Protein AF-A0A383AEW0-F1 (afdb_monomer)

Secondary structure (DSSP, 8-state):
-EE-S-HHHHHHHHHHHHHTT----EESSHHHHHHHHHH---S--B-

pLDDT: mean 80.12, std 4.0, range [71.56, 87.38]

Foldseek 3Di:
DEADCDPVVVVVVCVVVVVVVDDDDYDPDVVSVVVVVVVDDDPDYHD

Organism: NCBI:txid408172

InterPro domains:
  IPR001789 Signal transduction response regulator, receiver domain [PF00072] (1-47)
  IPR001789 Signal transduction response regulator, receiver domain [PS50110] (1-47)
  IPR011006 CheY-like superfamily [SSF52172] (1-47)

Structure (mmCIF, N/CA/C/O backbone):
data_AF-A0A383AEW0-F1
#
_entry.id   AF-A0A383AEW0-F1
#
loop_
_atom_site.group_PDB
_atom_site.id
_atom_site.type_symbol
_atom_site.label_atom_id
_atom_site.label_alt_id
_atom_site.label_comp_id
_atom_site.label_asym_id
_atom_site.label_entity_id
_atom_site.label_seq_id
_atom_site.pdbx_PDB_ins_code
_atom_site.Cartn_x
_atom_site.Cartn_y
_atom_site.Cartn_z
_atom_site.occupancy
_atom_site.B_iso_or_equiv
_atom_site.auth_seq_id
_atom_site.auth_comp_id
_atom_site.auth_asym_id
_atom_site.auth_atom_id
_atom_site.pdbx_PDB_model_num
ATOM 1 N N . MET A 1 1 ? -5.743 1.946 -4.757 1.00 79.00 1 MET A N 1
ATOM 2 C CA . MET A 1 1 ? -4.527 1.189 -4.413 1.00 79.00 1 MET A CA 1
ATOM 3 C C . MET A 1 1 ? -3.708 1.987 -3.413 1.00 79.00 1 MET A C 1
ATOM 5 O O . MET A 1 1 ? -3.607 3.198 -3.573 1.00 79.00 1 MET A O 1
ATOM 9 N N . ILE A 1 2 ? -3.176 1.323 -2.390 1.00 80.25 2 ILE A N 1
ATOM 10 C CA . ILE A 1 2 ? -2.237 1.905 -1.426 1.00 80.25 2 ILE A CA 1
ATOM 11 C C . ILE A 1 2 ? -0.885 1.222 -1.644 1.00 80.25 2 ILE A C 1
ATOM 13 O O . ILE A 1 2 ? -0.809 -0.007 -1.587 1.00 80.25 2 ILE A O 1
ATOM 17 N N . VAL A 1 3 ? 0.143 2.018 -1.911 1.00 77.44 3 VAL A N 1
ATOM 18 C CA . VAL A 1 3 ? 1.538 1.604 -2.044 1.00 77.44 3 VAL A CA 1
ATOM 19 C C . VAL A 1 3 ? 2.298 2.330 -0.947 1.00 77.44 3 VAL A C 1
ATOM 21 O O . VAL A 1 3 ? 2.463 3.538 -1.015 1.00 77.44 3 VAL A O 1
ATOM 24 N N . ASP A 1 4 ? 2.666 1.619 0.110 1.00 77.88 4 ASP A N 1
ATOM 25 C CA . ASP A 1 4 ? 3.331 2.227 1.264 1.00 77.88 4 ASP A CA 1
ATOM 26 C C . ASP A 1 4 ? 4.271 1.200 1.890 1.00 77.88 4 ASP A C 1
ATOM 28 O O . ASP A 1 4 ? 3.840 0.079 2.184 1.00 77.88 4 ASP A O 1
ATOM 32 N N . ASP A 1 5 ? 5.539 1.565 2.076 1.00 75.94 5 ASP A N 1
ATOM 33 C CA . ASP A 1 5 ? 6.560 0.711 2.690 1.00 75.94 5 ASP A CA 1
ATOM 34 C C . ASP A 1 5 ? 6.333 0.555 4.207 1.00 75.94 5 ASP A C 1
ATOM 36 O O . ASP A 1 5 ? 6.744 -0.445 4.806 1.00 75.94 5 ASP A O 1
ATOM 40 N N . GLU A 1 6 ? 5.631 1.498 4.843 1.00 82.06 6 GLU A N 1
ATOM 41 C CA . GLU A 1 6 ? 5.280 1.442 6.258 1.00 82.06 6 GLU A CA 1
ATOM 42 C C . GLU A 1 6 ? 3.946 0.719 6.484 1.00 82.06 6 GLU A C 1
ATOM 44 O O . GLU A 1 6 ? 2.846 1.202 6.198 1.00 82.06 6 GLU A O 1
ATOM 49 N N . TYR A 1 7 ? 4.034 -0.457 7.106 1.00 79.25 7 TYR A N 1
ATOM 50 C CA . TYR A 1 7 ? 2.870 -1.281 7.435 1.00 79.25 7 TYR A CA 1
ATOM 51 C C . TYR A 1 7 ? 1.840 -0.554 8.321 1.00 79.25 7 TYR A C 1
ATOM 53 O O . TYR A 1 7 ? 0.634 -0.740 8.153 1.00 79.25 7 TYR A O 1
ATOM 61 N N . GLU A 1 8 ? 2.291 0.292 9.254 1.00 85.06 8 GLU A N 1
ATOM 62 C CA . GLU A 1 8 ? 1.397 1.017 10.166 1.00 85.06 8 GLU A CA 1
ATOM 63 C C . GLU A 1 8 ? 0.520 2.045 9.435 1.00 85.06 8 GLU A C 1
ATOM 65 O O . GLU A 1 8 ? -0.696 2.079 9.658 1.00 85.06 8 GLU A O 1
ATOM 70 N N . MET A 1 9 ? 1.101 2.835 8.522 1.00 81.31 9 MET A N 1
ATOM 71 C CA . MET A 1 9 ? 0.344 3.775 7.686 1.00 81.31 9 MET A CA 1
ATOM 72 C C . MET A 1 9 ? -0.637 3.040 6.773 1.00 81.31 9 MET A C 1
ATOM 74 O O . MET A 1 9 ? -1.817 3.410 6.696 1.00 81.31 9 MET A O 1
ATOM 78 N N . ARG A 1 10 ? -0.186 1.942 6.158 1.00 82.25 10 ARG A N 1
ATOM 79 C CA . ARG A 1 10 ? -1.013 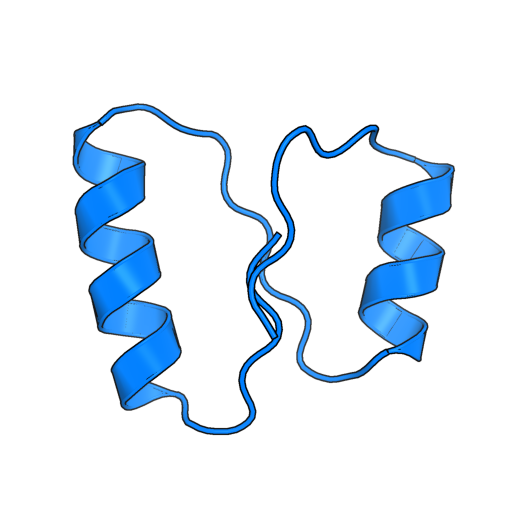1.097 5.292 1.00 82.25 10 ARG A CA 1
ATOM 80 C C . ARG A 1 10 ? -2.268 0.596 6.012 1.00 82.25 10 ARG A C 1
ATOM 82 O O . ARG A 1 10 ? -3.369 0.742 5.486 1.00 82.25 10 ARG A O 1
ATOM 89 N N . ILE A 1 11 ? -2.127 0.083 7.237 1.00 83.75 11 ILE A N 1
ATOM 90 C CA . ILE A 1 11 ? -3.238 -0.417 8.070 1.00 83.75 11 ILE A CA 1
ATOM 91 C C . ILE A 1 11 ? -4.226 0.700 8.434 1.00 83.75 11 ILE A C 1
ATOM 93 O O . ILE A 1 11 ? -5.444 0.483 8.426 1.00 83.75 11 ILE A O 1
ATOM 97 N N . ALA A 1 12 ? -3.730 1.893 8.771 1.00 87.38 12 ALA A N 1
ATOM 98 C CA . ALA A 1 12 ? -4.576 3.023 9.149 1.00 87.38 12 ALA A CA 1
ATOM 99 C C . ALA A 1 12 ? -5.455 3.491 7.976 1.00 87.38 12 ALA A C 1
ATOM 101 O O . ALA A 1 12 ? -6.670 3.678 8.132 1.00 87.38 12 ALA A O 1
ATOM 102 N N . LEU A 1 13 ? -4.854 3.616 6.790 1.00 83.50 13 LEU A N 1
ATOM 103 C CA . LEU A 1 13 ? -5.556 3.942 5.549 1.00 83.50 13 LEU A CA 1
ATOM 104 C C . LEU A 1 13 ? -6.528 2.828 5.157 1.00 83.50 13 LEU A C 1
ATOM 106 O O . LEU A 1 13 ? -7.692 3.106 4.857 1.00 83.50 13 LEU A O 1
ATOM 110 N N . GLU A 1 14 ? -6.085 1.572 5.238 1.00 84.38 14 GLU A N 1
ATOM 111 C CA . GLU A 1 14 ? -6.903 0.406 4.919 1.00 84.38 14 GLU A CA 1
ATOM 112 C C . GLU A 1 14 ? -8.163 0.355 5.791 1.00 84.38 14 GLU A C 1
ATOM 114 O O . GLU A 1 14 ? -9.276 0.211 5.291 1.00 84.38 14 GLU A O 1
ATOM 119 N N . THR A 1 15 ? -8.009 0.535 7.102 1.00 87.00 15 THR A N 1
ATOM 120 C CA . THR A 1 15 ? -9.123 0.495 8.060 1.00 87.00 15 THR A CA 1
ATOM 121 C C . THR A 1 15 ? -10.119 1.629 7.823 1.00 87.00 15 THR A C 1
ATOM 123 O O . THR A 1 15 ? -11.33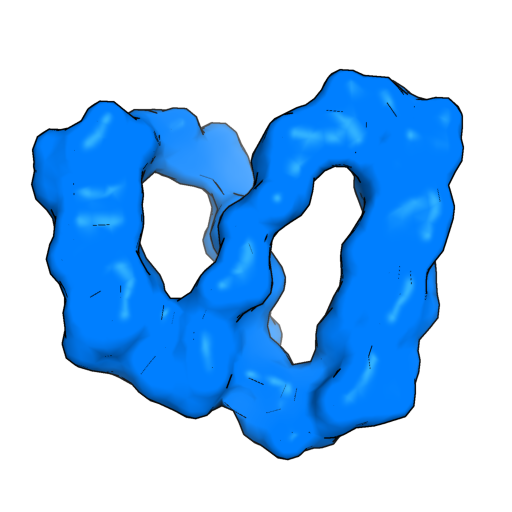2 1.424 7.921 1.00 87.00 15 THR A O 1
ATOM 126 N N . THR A 1 16 ? -9.618 2.822 7.502 1.00 86.06 16 THR A N 1
ATOM 127 C CA . THR A 1 16 ? -10.452 4.004 7.254 1.00 86.06 16 THR A CA 1
ATOM 128 C C . THR A 1 16 ? -11.276 3.827 5.984 1.00 86.06 16 THR A C 1
ATOM 130 O O . THR A 1 16 ? -12.496 3.948 6.011 1.00 86.06 16 THR A O 1
ATOM 133 N N . LEU A 1 17 ? -10.631 3.457 4.883 1.00 83.62 17 LEU A N 1
ATOM 134 C CA . LEU A 1 17 ? -11.292 3.311 3.588 1.00 83.62 17 LEU A CA 1
ATOM 135 C C . LEU A 1 17 ? -12.155 2.035 3.518 1.00 83.62 17 LEU A C 1
ATOM 137 O O . LEU A 1 17 ? -13.189 2.042 2.851 1.00 83.62 17 LEU A O 1
ATOM 141 N N . LYS A 1 18 ? -11.819 0.968 4.266 1.00 84.38 18 LYS A N 1
ATOM 142 C CA . LYS A 1 18 ? -12.687 -0.219 4.399 1.00 84.38 18 LYS A CA 1
ATOM 143 C C . LYS A 1 18 ? -13.988 0.122 5.107 1.00 84.38 18 LYS A C 1
ATOM 145 O O . LYS A 1 18 ? -15.031 -0.400 4.727 1.00 84.38 18 LYS A O 1
ATOM 150 N N . ARG A 1 19 ? -13.947 0.990 6.127 1.00 86.00 19 ARG A N 1
ATOM 151 C CA . ARG A 1 19 ? -15.167 1.487 6.789 1.00 86.00 19 ARG A CA 1
ATOM 152 C C . ARG A 1 19 ? -16.061 2.267 5.834 1.00 86.00 19 ARG A C 1
ATOM 154 O O . ARG A 1 19 ? -17.275 2.149 5.925 1.00 86.00 19 ARG A O 1
ATOM 161 N N . GLU A 1 20 ? -15.455 2.990 4.903 1.00 84.94 20 GLU A N 1
ATOM 162 C CA . GLU A 1 20 ? -16.147 3.713 3.834 1.00 84.94 20 GLU A CA 1
ATOM 163 C C . GLU A 1 20 ? -16.578 2.795 2.668 1.00 84.94 20 GLU A C 1
ATOM 165 O O . GLU A 1 20 ? -17.072 3.268 1.648 1.00 84.94 20 GLU A O 1
ATOM 170 N N . ASN A 1 21 ? -16.443 1.471 2.823 1.00 80.75 21 ASN A N 1
ATOM 171 C CA . ASN A 1 21 ? -16.870 0.453 1.861 1.00 80.75 21 ASN A CA 1
ATOM 172 C C . ASN A 1 21 ? -16.112 0.482 0.516 1.00 80.75 21 ASN A C 1
ATOM 174 O O . ASN A 1 21 ? -16.617 -0.013 -0.495 1.00 80.75 21 ASN A O 1
ATOM 178 N N . TYR A 1 22 ? -14.889 1.024 0.500 1.00 81.25 22 TYR A N 1
ATOM 179 C CA . TYR A 1 22 ? -14.020 1.001 -0.677 1.00 81.25 22 TYR A CA 1
ATOM 180 C C 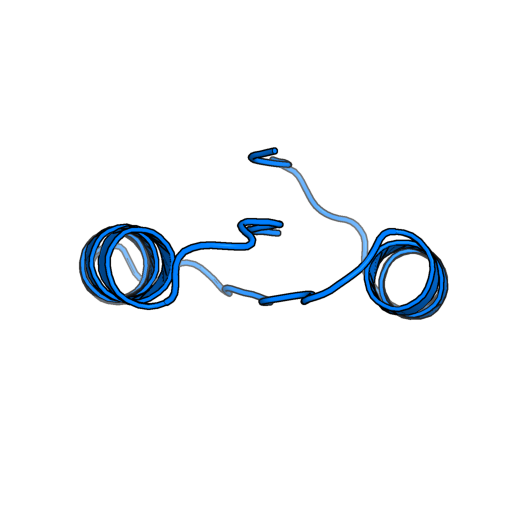. TYR A 1 22 ? -13.321 -0.352 -0.838 1.00 81.25 22 TYR A C 1
ATOM 182 O O . TYR A 1 22 ? -12.890 -0.976 0.136 1.00 81.25 22 TYR A O 1
ATOM 190 N N . GLN A 1 23 ? -13.146 -0.780 -2.091 1.00 76.25 23 GLN A N 1
ATOM 191 C CA . GLN A 1 23 ? -12.266 -1.899 -2.414 1.00 76.25 23 GLN A CA 1
ATOM 192 C C . GLN A 1 23 ? -10.816 -1.431 -2.391 1.00 76.25 23 GLN A C 1
ATOM 194 O O . GLN A 1 23 ? -10.374 -0.630 -3.214 1.00 76.25 23 GLN A O 1
ATOM 199 N N . LEU A 1 24 ? -10.084 -1.927 -1.402 1.00 78.00 24 LEU A N 1
ATOM 200 C CA . LEU A 1 24 ? -8.692 -1.582 -1.189 1.00 78.00 24 LEU A CA 1
ATOM 201 C C . LEU A 1 24 ? -7.793 -2.713 -1.627 1.00 78.00 24 LEU A C 1
ATOM 203 O O . LEU A 1 24 ? -8.010 -3.874 -1.293 1.00 78.00 24 LEU A O 1
ATOM 207 N N . VAL A 1 25 ? -6.756 -2.312 -2.341 1.00 81.12 25 VAL A N 1
ATOM 208 C CA . VAL A 1 25 ? -5.685 -3.171 -2.806 1.00 81.12 25 VAL A CA 1
ATOM 209 C C . VAL A 1 25 ? -4.387 -2.566 -2.312 1.00 81.12 25 VAL A C 1
ATOM 211 O O . VAL A 1 25 ? -4.101 -1.396 -2.586 1.00 81.12 25 VAL A O 1
ATOM 214 N N . CYS A 1 26 ? -3.644 -3.372 -1.569 1.00 78.06 26 CYS A N 1
ATOM 215 C CA . CYS A 1 26 ? -2.329 -3.041 -1.057 1.00 78.06 26 CYS A CA 1
ATOM 216 C C . CYS A 1 26 ? -1.277 -3.651 -1.985 1.00 78.06 26 CYS A C 1
ATOM 218 O O . CYS A 1 26 ? -1.399 -4.817 -2.367 1.00 78.06 26 CYS A O 1
ATOM 220 N N . ALA A 1 27 ? -0.261 -2.872 -2.328 1.00 80.62 27 ALA A N 1
ATOM 221 C CA . ALA A 1 27 ? 0.927 -3.353 -3.017 1.00 80.62 27 ALA A CA 1
ATOM 222 C C . ALA A 1 27 ? 2.158 -2.916 -2.221 1.00 80.62 27 ALA A C 1
ATOM 224 O O . ALA A 1 27 ? 2.205 -1.794 -1.720 1.00 80.62 27 ALA A O 1
ATOM 225 N N . GLU A 1 28 ? 3.127 -3.812 -2.072 1.00 76.88 28 GLU A N 1
ATOM 226 C CA . GLU A 1 28 ? 4.371 -3.514 -1.347 1.00 76.88 28 GLU A CA 1
ATOM 227 C C . GLU A 1 28 ? 5.440 -2.924 -2.260 1.00 76.88 28 GLU A C 1
ATOM 229 O O . GLU A 1 28 ? 6.411 -2.350 -1.792 1.00 76.88 28 GLU A O 1
ATOM 234 N N . ASP A 1 29 ? 5.267 -3.063 -3.572 1.00 78.31 29 ASP A N 1
ATOM 235 C CA . ASP A 1 29 ? 6.194 -2.533 -4.550 1.00 78.31 29 ASP A CA 1
ATOM 236 C C . ASP A 1 29 ? 5.469 -2.145 -5.846 1.00 78.31 29 ASP A C 1
ATOM 238 O O . ASP A 1 29 ? 4.340 -2.564 -6.130 1.00 78.31 29 ASP A O 1
ATOM 242 N N . GLY A 1 30 ? 6.140 -1.327 -6.658 1.00 76.38 30 GLY A N 1
ATOM 243 C CA . GLY A 1 30 ? 5.596 -0.855 -7.929 1.00 76.38 30 GLY A CA 1
ATOM 244 C C . GLY A 1 30 ? 5.320 -1.972 -8.941 1.00 76.38 30 GLY A C 1
ATOM 245 O O . GLY A 1 30 ? 4.496 -1.786 -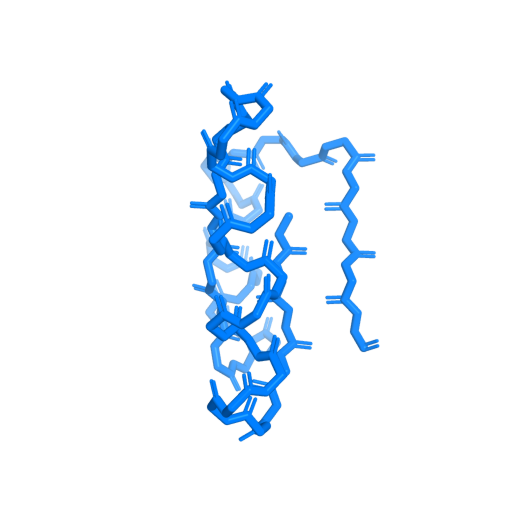9.830 1.00 76.38 30 GLY A O 1
ATOM 246 N N . LYS A 1 31 ? 5.965 -3.136 -8.817 1.00 83.38 31 LYS A N 1
ATOM 247 C CA . LYS A 1 31 ? 5.767 -4.280 -9.712 1.00 83.38 31 LYS A CA 1
ATOM 248 C C . LYS A 1 31 ? 4.478 -5.028 -9.363 1.00 83.38 31 LYS A C 1
ATOM 250 O O . LYS A 1 31 ? 3.674 -5.270 -10.252 1.00 83.38 31 LYS A O 1
ATOM 255 N N . GLN A 1 32 ? 4.234 -5.283 -8.079 1.00 81.62 32 GLN A N 1
ATOM 256 C CA . GLN A 1 32 ? 2.955 -5.764 -7.554 1.00 81.62 32 GLN A CA 1
ATOM 257 C C . GLN A 1 32 ? 1.813 -4.798 -7.872 1.00 81.62 32 GLN A C 1
ATOM 259 O O . GLN A 1 32 ? 0.696 -5.232 -8.147 1.00 81.62 32 GLN A O 1
ATOM 264 N N . ALA A 1 33 ? 2.078 -3.491 -7.818 1.00 82.06 33 ALA A N 1
ATOM 265 C CA . ALA A 1 33 ? 1.109 -2.491 -8.235 1.00 82.06 33 ALA A CA 1
ATOM 266 C C . ALA A 1 33 ? 0.776 -2.654 -9.725 1.00 82.06 33 ALA A C 1
ATOM 268 O O . ALA A 1 33 ? -0.396 -2.771 -10.070 1.00 82.06 33 ALA A O 1
ATOM 269 N N . LEU A 1 34 ? 1.796 -2.722 -10.589 1.00 82.88 34 LEU A N 1
ATOM 270 C CA . LEU A 1 34 ? 1.650 -2.901 -12.038 1.00 82.88 34 LEU A CA 1
ATOM 271 C C . LEU A 1 34 ? 0.885 -4.175 -12.414 1.00 82.88 34 LEU A C 1
ATOM 273 O O . LEU A 1 34 ? -0.046 -4.084 -13.209 1.00 82.88 34 LEU A O 1
ATOM 277 N N . ASP A 1 35 ? 1.210 -5.316 -11.805 1.00 84.38 35 ASP A N 1
ATOM 278 C CA . ASP A 1 35 ? 0.492 -6.576 -12.045 1.00 84.38 35 ASP A CA 1
ATOM 279 C C . ASP A 1 35 ? -1.003 -6.434 -11.695 1.00 84.38 35 ASP A C 1
ATOM 281 O O . ASP A 1 35 ? -1.873 -6.939 -12.400 1.00 84.38 35 ASP A O 1
ATOM 285 N N . GLN A 1 36 ? -1.335 -5.681 -10.642 1.00 81.56 36 GLN A N 1
ATOM 286 C CA . GLN A 1 36 ? -2.728 -5.440 -10.258 1.00 81.56 36 GLN A CA 1
ATOM 287 C C . GLN A 1 36 ? -3.432 -4.385 -11.121 1.00 81.56 36 GLN A C 1
ATOM 289 O O . GLN A 1 36 ? -4.656 -4.436 -11.241 1.00 81.56 36 GLN A O 1
ATOM 294 N N . PHE A 1 37 ? -2.696 -3.458 -11.744 1.00 79.69 37 PHE A N 1
ATOM 295 C CA . PHE A 1 37 ? -3.246 -2.516 -12.729 1.00 79.69 37 PHE A CA 1
ATOM 296 C C . PHE A 1 37 ? -3.703 -3.199 -14.015 1.00 79.69 37 PHE A C 1
ATOM 298 O O . PHE A 1 37 ? -4.5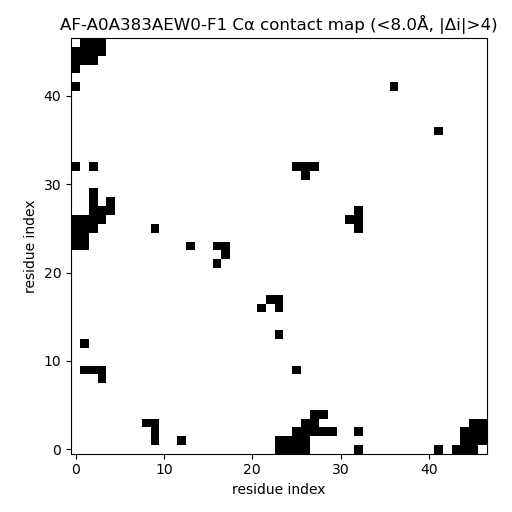91 -2.675 -14.687 1.00 79.69 37 PHE A O 1
ATOM 305 N N . GLU A 1 38 ? -3.103 -4.334 -14.378 1.00 78.81 38 GLU A N 1
ATOM 306 C CA . GLU A 1 38 ? -3.529 -5.083 -15.563 1.00 78.81 3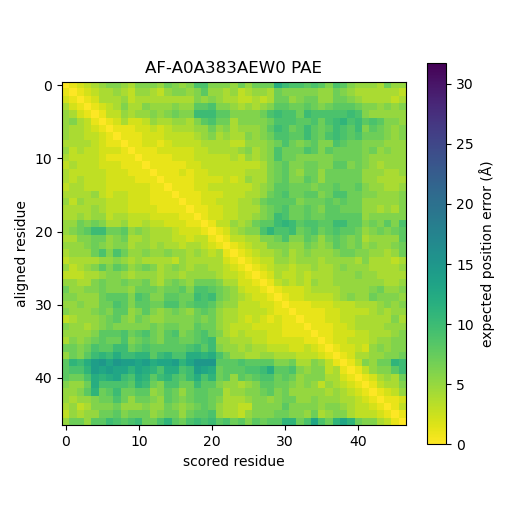8 GLU A CA 1
ATOM 307 C C . GLU A 1 38 ? -4.921 -5.701 -15.375 1.00 78.81 38 GLU A C 1
ATOM 309 O O . GLU A 1 38 ? -5.722 -5.692 -16.311 1.00 78.81 38 GLU A O 1
ATOM 314 N N . ASP A 1 39 ? -5.239 -6.1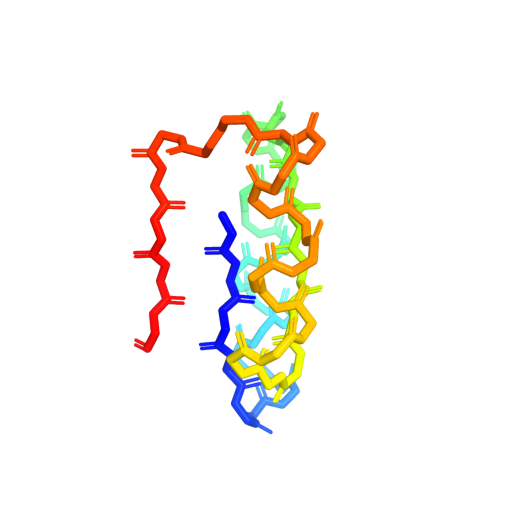62 -14.161 1.00 72.38 39 ASP A N 1
ATOM 315 C CA . ASP A 1 39 ? -6.521 -6.808 -13.855 1.00 72.38 39 ASP A CA 1
ATOM 316 C C . ASP A 1 39 ? -7.594 -5.843 -13.320 1.00 72.38 39 ASP A C 1
ATOM 318 O O . ASP A 1 39 ? -8.788 -6.131 -13.426 1.00 72.38 39 ASP A O 1
ATOM 322 N N . HIS A 1 40 ? -7.205 -4.710 -12.724 1.00 72.69 40 HIS A N 1
ATOM 323 C CA . HIS A 1 40 ? -8.131 -3.785 -12.065 1.00 72.69 40 HIS A CA 1
ATOM 324 C C . HIS A 1 40 ? -7.832 -2.317 -12.388 1.00 72.69 40 HIS A C 1
ATOM 326 O O . HIS A 1 40 ? -6.700 -1.843 -12.318 1.00 72.69 40 HIS A O 1
ATOM 332 N N . VAL A 1 41 ? -8.894 -1.557 -12.667 1.00 74.06 41 VAL A N 1
ATOM 333 C CA . VAL A 1 41 ? -8.822 -0.098 -12.800 1.00 74.06 41 VAL A CA 1
ATOM 334 C C . VAL A 1 41 ? -8.968 0.522 -11.414 1.00 74.06 41 VAL A C 1
ATOM 336 O O . VAL A 1 41 ? -9.973 0.307 -10.740 1.00 74.06 41 VAL A O 1
ATOM 339 N N . PHE A 1 42 ? -7.969 1.292 -10.988 1.00 78.38 42 PHE A N 1
ATOM 340 C CA . PHE A 1 42 ? -7.999 2.013 -9.717 1.00 78.38 42 PHE A CA 1
ATOM 341 C C . PHE A 1 42 ? -8.335 3.487 -9.938 1.00 78.38 42 PHE A C 1
ATOM 343 O O . PHE A 1 42 ? -7.653 4.170 -10.698 1.00 78.38 42 PHE A O 1
ATOM 350 N N . ASP A 1 43 ? -9.331 3.995 -9.213 1.00 77.12 43 ASP A N 1
ATOM 351 C CA . ASP A 1 43 ? -9.706 5.416 -9.253 1.00 77.12 43 ASP A CA 1
ATOM 352 C C . ASP A 1 43 ? -8.735 6.312 -8.468 1.00 77.12 43 ASP A C 1
ATOM 354 O O . ASP A 1 43 ? -8.630 7.512 -8.719 1.00 77.12 43 ASP A O 1
ATOM 358 N N . LEU A 1 44 ? -8.025 5.731 -7.495 1.00 71.56 44 LEU A N 1
ATOM 359 C CA . LEU A 1 44 ? -7.108 6.446 -6.615 1.00 71.56 44 LEU A CA 1
ATOM 360 C C . LEU A 1 44 ? -5.889 5.586 -6.278 1.00 71.56 44 LEU A C 1
ATOM 362 O O . LEU A 1 44 ? -6.021 4.420 -5.889 1.00 71.56 44 LEU A O 1
ATOM 366 N N . ILE A 1 45 ? -4.708 6.192 -6.387 1.00 78.31 45 ILE A N 1
ATOM 367 C CA . ILE A 1 45 ? -3.416 5.604 -6.031 1.00 78.31 45 ILE A CA 1
ATOM 368 C C . ILE A 1 45 ? -2.792 6.490 -4.962 1.00 78.31 45 ILE A C 1
ATOM 370 O O . ILE A 1 45 ? -2.653 7.695 -5.167 1.00 78.31 45 ILE A O 1
ATOM 374 N N . L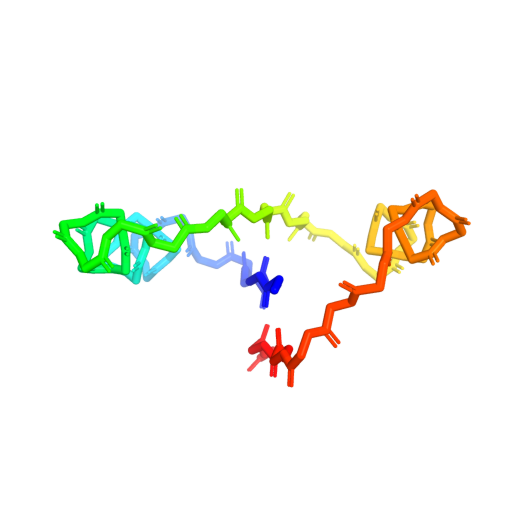EU A 1 46 ? -2.443 5.888 -3.833 1.00 74.06 46 LEU A N 1
ATOM 375 C CA . LEU A 1 46 ? -1.669 6.518 -2.770 1.00 74.06 46 LEU A CA 1
ATOM 376 C C . LEU A 1 46 ? -0.288 5.859 -2.758 1.00 74.06 46 LEU A C 1
ATOM 378 O O . LEU A 1 46 ? -0.220 4.632 -2.805 1.00 74.06 46 LEU A O 1
ATOM 382 N N . THR A 1 47 ? 0.759 6.683 -2.774 1.00 73.56 47 THR A N 1
ATOM 383 C CA . THR A 1 47 ? 2.190 6.337 -2.813 1.00 73.56 47 THR A CA 1
ATOM 384 C C . THR A 1 47 ? 2.929 7.144 -1.759 1.00 73.56 47 THR A C 1
ATOM 386 O O . THR A 1 47 ? 2.394 8.208 -1.366 1.00 73.56 47 THR A 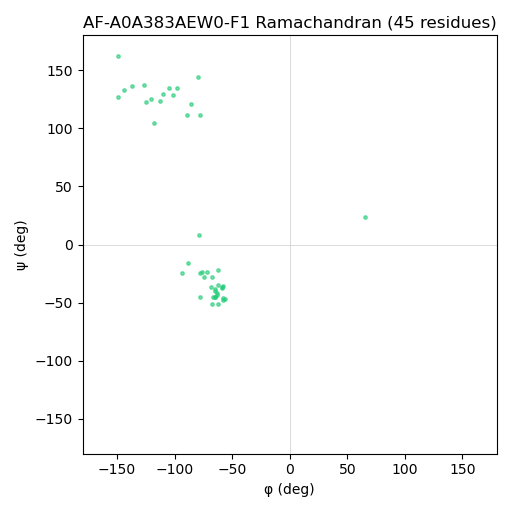O 1
#

Radius of gyration: 10.24 Å; Cα contacts (8 Å, |Δi|>4): 47; chains: 1; bounding box: 23×13×26 Å

Solvent-accessible surface area (backbone atoms only — not comparable to full-atom values): 2879 Å² total; per-residue (Å²): 58,43,40,50,88,50,65,69,61,46,51,54,52,49,56,54,42,48,74,73,70,49,89,80,45,80,24,82,45,74,64,58,40,50,60,48,52,77,81,40,91,70,96,51,78,47,113

Sequence (47 aa):
MIVDDEYEMRIALETTLKRENYQLVCAEDGKQALDQFEDHVFDLILT

Nearest PDB structures (foldseek):
  6rh1-assembly1_C  TM=9.046E-01  e=3.677E-02  Thermotoga maritima
  3gt7-assembly1_A  TM=8.462E-01  e=1.791E-01  Syntrophus aciditrophicus SB
  1mb0-assembly1_A  TM=9.063E-01  e=1.120E+00  Caulobacter vibrioides
  1mb3-assembly1_A  TM=9.016E-01  e=1.217E+00  Caulobacter vibrioides
  1mav-assembly1_A  TM=9.007E-01  e=1.323E+00  Caulobacter vibrioides

Mean predicted aligned error: 5.18 Å